Protein AF-A0A820ASH9-F1 (afdb_monomer)

Structure (mmCIF, N/CA/C/O backbone):
data_AF-A0A820ASH9-F1
#
_entry.id   AF-A0A820ASH9-F1
#
loop_
_atom_site.group_PDB
_atom_site.id
_atom_site.type_symbol
_atom_site.label_atom_id
_atom_site.label_alt_id
_atom_site.label_comp_id
_atom_site.label_asym_id
_atom_site.label_entity_id
_atom_site.label_seq_id
_atom_site.pdbx_PDB_ins_code
_atom_site.Cartn_x
_atom_site.Cartn_y
_atom_site.Cartn_z
_atom_site.occupancy
_atom_site.B_iso_or_equiv
_atom_site.auth_seq_id
_atom_site.auth_comp_id
_atom_site.auth_asym_id
_atom_site.auth_atom_id
_atom_site.pdbx_PDB_model_num
ATOM 1 N N . MET A 1 1 ? 0.484 -0.159 -14.245 1.00 87.62 1 MET A N 1
ATOM 2 C CA . MET A 1 1 ? 1.204 0.645 -13.227 1.00 87.62 1 MET A CA 1
ATOM 3 C C . MET A 1 1 ? 0.370 1.804 -12.685 1.00 87.62 1 MET A C 1
ATOM 5 O O . MET A 1 1 ? 0.093 1.794 -11.496 1.00 87.62 1 MET A O 1
ATOM 9 N N . GLN A 1 2 ? -0.078 2.766 -13.505 1.00 89.25 2 GLN A N 1
ATOM 10 C CA . GLN A 1 2 ? -0.895 3.894 -13.014 1.00 89.25 2 GLN A CA 1
ATOM 11 C C . GLN A 1 2 ? -2.221 3.446 -12.381 1.00 89.25 2 GLN A C 1
ATOM 13 O O . GLN A 1 2 ? -2.531 3.875 -11.278 1.00 89.25 2 GLN A O 1
ATOM 18 N N . HIS A 1 3 ? -2.944 2.517 -13.020 1.00 90.25 3 HIS A N 1
ATOM 19 C CA . HIS A 1 3 ? -4.160 1.923 -12.449 1.00 90.25 3 HIS A CA 1
ATOM 20 C C . HIS A 1 3 ? -3.929 1.362 -11.035 1.00 90.25 3 HIS A C 1
ATOM 22 O O . HIS A 1 3 ? -4.659 1.707 -10.112 1.00 90.25 3 HIS A O 1
ATOM 28 N N . PHE A 1 4 ? -2.860 0.580 -10.849 1.00 89.56 4 PHE A N 1
ATOM 29 C CA . PHE A 1 4 ? -2.480 0.042 -9.541 1.00 89.56 4 PHE A CA 1
ATOM 30 C C . PHE A 1 4 ? -2.282 1.150 -8.496 1.00 89.56 4 PHE A C 1
ATOM 32 O O . PHE A 1 4 ? -2.827 1.053 -7.401 1.00 89.56 4 PHE A O 1
ATOM 39 N N . MET A 1 5 ? -1.560 2.224 -8.842 1.00 91.44 5 MET A N 1
ATOM 40 C CA . MET A 1 5 ? -1.357 3.364 -7.938 1.00 91.44 5 MET A CA 1
ATOM 41 C C . MET A 1 5 ? -2.675 4.032 -7.548 1.00 91.44 5 MET A C 1
ATOM 43 O O . MET A 1 5 ? -2.905 4.286 -6.370 1.00 91.44 5 MET A O 1
ATOM 47 N N . THR A 1 6 ? -3.548 4.295 -8.522 1.00 91.00 6 THR A N 1
ATOM 48 C CA . THR A 1 6 ? -4.849 4.924 -8.274 1.00 91.00 6 THR A CA 1
ATOM 49 C C . THR A 1 6 ? -5.723 4.059 -7.372 1.00 91.00 6 THR A C 1
ATOM 51 O O . THR A 1 6 ? -6.312 4.573 -6.425 1.00 91.00 6 THR A O 1
ATOM 54 N N . VAL A 1 7 ? -5.783 2.748 -7.620 1.00 89.62 7 VAL A N 1
ATOM 55 C CA . VAL A 1 7 ? -6.566 1.820 -6.793 1.00 89.62 7 VAL A CA 1
ATOM 56 C C . VAL A 1 7 ? -6.011 1.743 -5.370 1.00 89.62 7 VAL A C 1
ATOM 58 O O . VAL A 1 7 ? -6.788 1.836 -4.421 1.00 89.62 7 VAL A O 1
ATOM 61 N N . LEU A 1 8 ? -4.688 1.636 -5.209 1.00 88.31 8 LEU A N 1
ATOM 62 C CA . LEU A 1 8 ? -4.047 1.560 -3.894 1.00 88.31 8 LEU A CA 1
ATOM 63 C C . LEU A 1 8 ? -4.275 2.834 -3.069 1.00 88.31 8 LEU A C 1
ATOM 65 O O . LEU A 1 8 ? -4.669 2.748 -1.907 1.00 88.31 8 LEU A O 1
ATOM 69 N N . ILE A 1 9 ? -4.074 4.012 -3.668 1.00 89.06 9 ILE A N 1
ATOM 70 C CA . ILE A 1 9 ? -4.305 5.297 -2.993 1.00 89.06 9 ILE A CA 1
ATOM 71 C C . ILE A 1 9 ? -5.782 5.436 -2.616 1.00 89.06 9 ILE A C 1
ATOM 73 O O . ILE A 1 9 ? -6.093 5.726 -1.464 1.00 89.06 9 ILE A O 1
ATOM 77 N N . ASN A 1 10 ? -6.700 5.154 -3.547 1.00 89.62 10 ASN A N 1
ATOM 78 C CA . ASN A 1 10 ? -8.135 5.230 -3.275 1.00 89.62 10 ASN A CA 1
ATOM 79 C C . ASN A 1 10 ? -8.569 4.276 -2.158 1.00 89.62 10 ASN A C 1
ATOM 81 O O . ASN A 1 10 ? -9.451 4.625 -1.377 1.00 89.62 10 ASN A O 1
ATOM 85 N N . TYR A 1 11 ? -7.967 3.090 -2.068 1.00 88.12 11 TYR A N 1
ATOM 86 C CA . TYR A 1 11 ? -8.212 2.164 -0.969 1.00 88.12 11 TYR A CA 1
ATOM 87 C C . TYR A 1 11 ? -7.756 2.749 0.372 1.00 88.12 11 TYR A C 1
ATOM 89 O O . TYR A 1 11 ? -8.556 2.833 1.302 1.00 88.12 11 TYR A O 1
ATOM 97 N N . ILE A 1 12 ? -6.508 3.214 0.469 1.00 87.06 12 ILE A N 1
ATOM 98 C CA . ILE A 1 12 ? -5.966 3.759 1.722 1.00 87.06 12 ILE A CA 1
ATOM 99 C C . ILE A 1 12 ? -6.768 4.991 2.165 1.00 87.06 12 ILE A C 1
ATOM 101 O O . ILE A 1 12 ? -7.202 5.073 3.312 1.00 87.06 12 ILE A O 1
ATOM 105 N N . THR A 1 13 ? -7.035 5.933 1.264 1.00 89.31 13 THR A N 1
ATOM 106 C CA . THR A 1 13 ? -7.751 7.163 1.620 1.00 89.31 13 THR A CA 1
ATOM 107 C C . THR A 1 13 ? -9.212 6.890 1.973 1.00 89.31 13 THR A C 1
ATOM 109 O O . THR A 1 13 ? -9.666 7.296 3.041 1.00 89.31 13 THR A O 1
ATOM 112 N N . ASN A 1 14 ? -9.951 6.174 1.118 1.00 87.88 14 ASN A N 1
ATOM 113 C CA . ASN A 1 14 ? -11.405 6.073 1.268 1.00 87.88 14 ASN A CA 1
ATOM 114 C C . ASN A 1 14 ? -11.850 4.905 2.149 1.00 87.88 14 ASN A C 1
ATOM 116 O O . ASN A 1 14 ? -12.835 5.040 2.862 1.00 87.88 14 ASN A O 1
ATOM 120 N N . GLN A 1 15 ? -11.170 3.757 2.094 1.00 84.00 15 GLN A N 1
ATOM 121 C CA . GLN A 1 15 ? -11.595 2.549 2.817 1.00 84.00 15 GLN A CA 1
ATOM 122 C C . GLN A 1 15 ? -10.898 2.395 4.166 1.00 84.00 15 GLN A C 1
ATOM 124 O O . GLN A 1 15 ? -11.441 1.770 5.076 1.00 84.00 15 GLN A O 1
ATOM 129 N N . VAL A 1 16 ? -9.702 2.965 4.317 1.00 85.75 16 VAL A N 1
ATOM 130 C CA . VAL A 1 16 ? -8.964 2.888 5.577 1.00 85.75 16 VAL A CA 1
ATOM 131 C C . VAL A 1 16 ? -9.140 4.164 6.387 1.00 85.75 16 VAL A C 1
ATOM 133 O O . VAL A 1 16 ? -9.767 4.124 7.444 1.00 85.75 16 VAL A O 1
ATOM 136 N N . ILE A 1 17 ? -8.627 5.289 5.887 1.00 88.44 17 ILE A N 1
ATOM 137 C CA . ILE A 1 17 ? -8.537 6.533 6.660 1.00 88.44 17 ILE A CA 1
ATOM 138 C C . ILE A 1 17 ? -9.923 7.141 6.883 1.00 88.44 17 ILE A C 1
ATOM 140 O O . ILE A 1 17 ? -10.304 7.388 8.025 1.00 88.44 17 ILE A O 1
ATOM 144 N N . GLN A 1 18 ? -10.707 7.334 5.817 1.00 90.81 18 GLN A N 1
ATOM 145 C CA . GLN A 1 18 ? -12.008 7.996 5.923 1.00 90.81 18 GLN A CA 1
ATOM 146 C C . GLN A 1 18 ? -12.990 7.218 6.811 1.00 90.81 18 GLN A C 1
ATOM 148 O O . GLN A 1 18 ? -13.668 7.811 7.650 1.00 90.81 18 GLN A O 1
ATOM 153 N N . ILE A 1 19 ? -13.054 5.889 6.670 1.00 88.94 19 ILE A N 1
ATOM 154 C CA . ILE A 1 19 ? -13.936 5.047 7.495 1.00 88.94 19 ILE A CA 1
ATOM 155 C C . ILE A 1 19 ? -13.497 5.074 8.962 1.00 88.94 19 ILE A C 1
ATOM 157 O O . ILE A 1 19 ? -14.339 5.251 9.844 1.00 88.94 19 ILE A O 1
ATOM 161 N N . ALA A 1 20 ? -12.194 4.943 9.232 1.00 90.00 20 ALA A N 1
ATOM 162 C CA . ALA A 1 20 ? -11.671 4.999 10.595 1.00 90.00 20 ALA A CA 1
ATOM 163 C C . ALA A 1 20 ? -11.945 6.362 11.253 1.00 90.00 20 ALA A C 1
ATOM 165 O O . ALA A 1 20 ? -12.362 6.408 12.410 1.00 90.00 20 ALA A O 1
ATOM 166 N N . TRP A 1 21 ? -11.786 7.458 10.506 1.00 93.31 21 TRP A N 1
ATOM 167 C CA . TRP A 1 21 ? -12.061 8.810 10.986 1.00 93.31 21 TRP A CA 1
ATOM 168 C C . TRP A 1 21 ? -13.538 9.024 11.333 1.00 93.31 21 TRP A C 1
ATOM 170 O O . TRP A 1 21 ? -13.853 9.524 12.412 1.00 93.31 21 TRP A O 1
ATOM 180 N N . MET A 1 22 ? -14.460 8.608 10.458 1.00 93.25 22 MET A N 1
ATOM 181 C CA . MET A 1 22 ? -15.899 8.720 10.730 1.00 93.25 22 MET A CA 1
ATOM 182 C C . MET A 1 22 ? -16.302 7.950 11.993 1.00 93.25 22 MET A C 1
ATOM 184 O O . MET A 1 22 ? -17.075 8.450 12.812 1.00 93.25 22 MET A O 1
ATOM 188 N N . GLU A 1 23 ? -15.763 6.744 12.180 1.00 91.81 23 GLU A N 1
ATOM 189 C CA . GLU A 1 23 ? -16.054 5.936 13.363 1.00 91.81 23 GLU A CA 1
ATOM 190 C C . GLU A 1 23 ? -15.472 6.544 14.643 1.00 91.81 23 GLU A C 1
ATOM 192 O O . GLU A 1 23 ? -16.142 6.557 15.678 1.00 91.81 23 GLU A O 1
ATOM 197 N N . PHE A 1 24 ? -14.263 7.095 14.561 1.00 94.38 24 PHE A N 1
ATOM 198 C CA . PHE A 1 24 ? -13.632 7.819 15.657 1.00 94.38 24 PHE A CA 1
ATOM 199 C C . PHE A 1 24 ? -14.452 9.043 16.080 1.00 94.38 24 PHE A C 1
ATOM 201 O O . PHE A 1 24 ? -14.781 9.183 17.258 1.00 94.38 24 PHE A O 1
ATOM 208 N N . MET A 1 25 ? -14.875 9.874 15.123 1.00 95.44 25 MET A N 1
ATOM 209 C CA . MET A 1 25 ? -15.708 11.048 15.400 1.00 95.44 25 MET A CA 1
ATOM 210 C C . MET A 1 25 ? -17.042 10.668 16.044 1.00 95.44 25 MET A C 1
ATOM 212 O O . MET A 1 25 ? -17.462 11.308 17.008 1.00 95.44 25 MET A O 1
ATOM 216 N N . ARG A 1 26 ? -17.680 9.587 15.579 1.00 94.81 26 ARG A N 1
ATOM 217 C CA . ARG A 1 26 ? -18.909 9.066 16.193 1.00 94.81 26 ARG A CA 1
ATOM 218 C C . ARG A 1 26 ? -18.684 8.651 17.650 1.00 94.81 26 ARG A C 1
ATOM 220 O O . ARG A 1 26 ? -19.536 8.911 18.493 1.00 94.81 26 ARG A O 1
ATOM 227 N N . LYS A 1 27 ? -17.556 8.000 17.952 1.00 93.56 27 LYS A N 1
ATOM 228 C CA . LYS A 1 27 ? -17.211 7.576 19.318 1.00 93.56 27 LYS A CA 1
ATOM 229 C C . LYS A 1 27 ? -16.924 8.766 20.227 1.00 93.56 27 LYS A C 1
ATOM 231 O O . LYS A 1 27 ? -17.432 8.792 21.340 1.00 93.56 27 LYS A O 1
ATOM 236 N N . ILE A 1 28 ? -16.205 9.776 19.736 1.00 95.00 28 ILE A N 1
ATOM 237 C CA . ILE A 1 28 ? -15.973 11.019 20.484 1.00 95.00 28 ILE A CA 1
ATOM 238 C C . ILE A 1 28 ? -17.287 11.728 20.808 1.00 95.00 28 ILE A C 1
ATOM 240 O O . ILE A 1 28 ? -17.473 12.157 21.940 1.00 95.00 28 ILE A O 1
ATOM 244 N N . GLN A 1 29 ? -18.217 11.826 19.855 1.00 94.19 29 GLN A N 1
ATOM 245 C CA . GLN A 1 29 ? -19.513 12.478 20.089 1.00 94.19 29 GLN A CA 1
ATOM 246 C C . GLN A 1 29 ? -20.361 11.785 21.167 1.00 94.19 29 GLN A C 1
ATOM 248 O O . GLN A 1 29 ? -21.225 12.418 21.767 1.00 94.19 29 GLN A O 1
ATOM 253 N N . GLN A 1 30 ? -20.145 10.489 21.392 1.00 93.25 30 GLN A N 1
ATOM 254 C CA . GLN A 1 30 ? -20.862 9.696 22.394 1.00 93.25 30 GLN A CA 1
ATOM 255 C C . GLN A 1 30 ? -20.133 9.636 23.742 1.00 93.25 30 GLN A C 1
ATOM 257 O O . GLN A 1 30 ? -20.747 9.260 24.741 1.00 93.25 30 GLN A O 1
ATOM 262 N N . ALA A 1 31 ? -18.848 9.992 23.768 1.00 94.12 31 ALA A N 1
ATOM 263 C CA . ALA A 1 31 ? -18.017 9.928 24.955 1.00 94.12 31 ALA A CA 1
ATOM 264 C C . ALA A 1 31 ? -18.428 11.004 25.967 1.00 94.12 31 ALA A C 1
ATOM 266 O O . ALA A 1 31 ? -18.578 12.180 25.636 1.00 94.12 31 ALA A O 1
ATOM 267 N N . LYS A 1 32 ? -18.586 10.597 27.225 1.00 93.31 32 LYS A N 1
ATOM 268 C CA . LYS A 1 32 ? -18.931 11.484 28.347 1.00 93.31 32 LYS A CA 1
ATOM 269 C C . LYS A 1 32 ? -17.726 11.792 29.227 1.00 93.31 32 LYS A C 1
ATOM 271 O O . LYS A 1 32 ? -17.744 12.761 29.984 1.00 93.31 32 LYS A O 1
ATOM 276 N N . HIS A 1 33 ? -16.679 10.976 29.124 1.00 94.12 33 HIS A N 1
ATOM 277 C CA . HIS A 1 33 ? -15.493 11.064 29.964 1.00 94.12 33 HIS A CA 1
ATOM 278 C C . HIS A 1 33 ? -14.208 11.094 29.136 1.00 94.12 33 HIS A C 1
ATOM 280 O O . HIS A 1 33 ? -14.109 10.480 28.075 1.00 94.12 33 HIS A O 1
ATOM 286 N N . ILE A 1 34 ? -13.175 11.755 29.666 1.00 92.50 34 ILE A N 1
ATOM 287 C CA . ILE A 1 34 ? -11.861 11.855 29.012 1.00 92.50 34 ILE A CA 1
ATOM 288 C C . ILE A 1 34 ? -11.225 10.483 28.745 1.00 92.50 34 ILE A C 1
ATOM 290 O O . ILE A 1 34 ? -10.590 10.287 27.712 1.00 92.50 34 ILE A O 1
ATOM 294 N N . ASN A 1 35 ? -11.458 9.510 29.629 1.00 93.38 35 ASN A N 1
ATOM 295 C CA . ASN A 1 35 ? -10.954 8.146 29.465 1.00 93.38 35 ASN A CA 1
ATOM 296 C C . ASN A 1 35 ? -11.568 7.452 28.240 1.00 93.38 35 ASN A C 1
ATOM 298 O O . ASN A 1 35 ? -10.878 6.713 27.545 1.00 93.38 35 ASN A O 1
ATOM 302 N N . GLU A 1 36 ? -12.842 7.717 27.944 1.00 92.62 36 GLU A N 1
ATOM 303 C CA . GLU A 1 36 ? -13.529 7.165 26.771 1.00 92.62 36 GLU A CA 1
ATOM 304 C C . GLU A 1 36 ? -13.000 7.797 25.477 1.00 92.62 36 G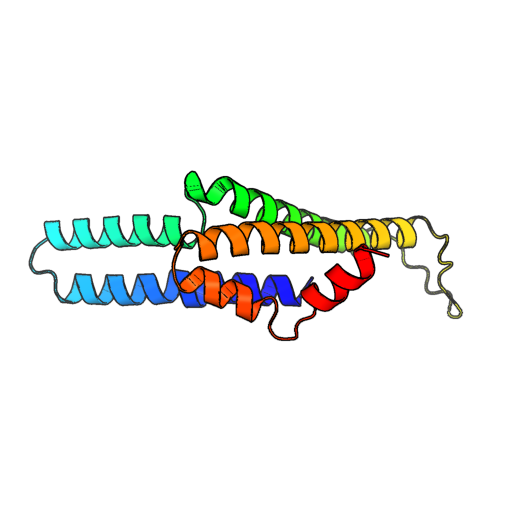LU A C 1
ATOM 306 O O . GLU A 1 36 ? -12.808 7.097 24.485 1.00 92.62 36 GLU A O 1
ATOM 311 N N . ILE A 1 37 ? -12.682 9.097 25.503 1.00 92.69 37 ILE A N 1
ATOM 312 C CA . ILE A 1 37 ? -12.025 9.791 24.385 1.00 92.69 37 ILE A CA 1
ATOM 313 C C . ILE A 1 37 ? -10.631 9.198 24.134 1.00 92.69 37 ILE A C 1
ATOM 315 O O . ILE A 1 37 ? -10.290 8.887 22.992 1.00 92.69 37 ILE A O 1
ATOM 319 N N . ALA A 1 38 ? -9.837 8.998 25.191 1.00 93.62 38 ALA A N 1
ATOM 320 C CA . ALA A 1 38 ? -8.504 8.405 25.089 1.00 93.62 38 ALA A CA 1
ATOM 321 C C . ALA A 1 38 ? -8.555 6.964 24.550 1.00 93.62 38 ALA A C 1
ATOM 323 O O . ALA A 1 38 ? -7.777 6.606 23.664 1.00 93.62 38 ALA A O 1
ATOM 324 N N . ALA A 1 39 ? -9.507 6.154 25.024 1.00 93.94 39 ALA A N 1
ATOM 325 C CA . ALA A 1 39 ? -9.722 4.799 24.523 1.00 93.94 39 ALA A CA 1
ATOM 326 C C . ALA A 1 39 ? -10.128 4.793 23.039 1.00 93.94 39 ALA A C 1
ATOM 328 O O . ALA A 1 39 ? -9.548 4.048 22.250 1.00 93.94 39 ALA A O 1
ATOM 329 N N . ALA A 1 40 ? -11.062 5.662 22.636 1.00 93.38 40 ALA A N 1
ATOM 330 C CA . ALA A 1 40 ? -11.487 5.787 21.243 1.00 93.38 40 ALA A CA 1
ATOM 331 C C . ALA A 1 40 ? -10.339 6.222 20.317 1.00 93.38 40 ALA A C 1
ATOM 333 O O . ALA A 1 40 ? -10.250 5.751 19.184 1.00 93.38 40 ALA A O 1
ATOM 334 N N . HIS A 1 41 ? -9.450 7.096 20.795 1.00 94.44 41 HIS A N 1
ATOM 335 C CA . HIS A 1 41 ? -8.273 7.530 20.046 1.00 94.44 41 HIS A CA 1
ATOM 336 C C . HIS A 1 41 ? -7.257 6.399 19.861 1.00 94.44 41 HIS A C 1
ATOM 338 O O . HIS A 1 41 ? -6.787 6.177 18.745 1.00 94.44 41 HIS A O 1
ATOM 344 N N . ASN A 1 42 ? -6.951 5.648 20.921 1.00 93.50 42 ASN A N 1
ATOM 345 C CA . ASN A 1 42 ? -6.050 4.499 20.822 1.00 93.50 42 ASN A CA 1
ATOM 346 C C . ASN A 1 42 ? -6.610 3.438 19.866 1.00 93.50 42 ASN A C 1
ATOM 348 O O . ASN A 1 42 ? -5.901 2.977 18.976 1.00 93.50 42 ASN A O 1
ATOM 352 N N . GLU A 1 43 ? -7.907 3.138 19.962 1.00 92.44 43 GLU A N 1
ATOM 353 C CA . GLU A 1 43 ? -8.558 2.203 19.044 1.00 92.44 43 GLU A CA 1
ATOM 354 C C . GLU A 1 43 ? -8.517 2.696 17.587 1.00 92.44 43 GLU A C 1
ATOM 356 O O . GLU A 1 43 ? -8.290 1.908 16.665 1.00 92.44 43 GLU A O 1
ATOM 361 N N . TYR A 1 44 ? -8.710 4.000 17.359 1.00 92.44 44 TYR A N 1
ATOM 362 C CA . TYR A 1 44 ? -8.573 4.606 16.034 1.00 92.44 44 TYR A CA 1
ATOM 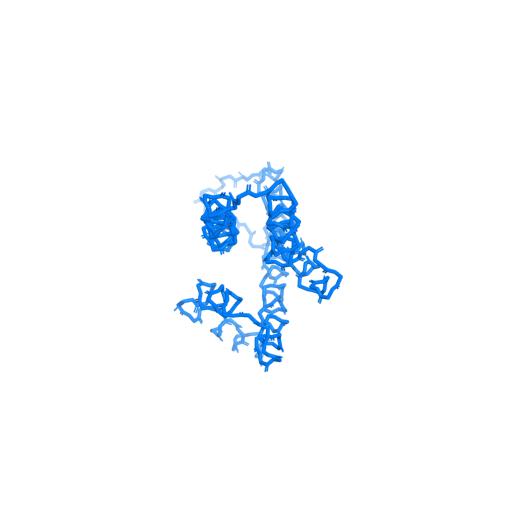363 C C . TYR A 1 44 ? -7.170 4.389 15.456 1.00 92.44 44 TYR A C 1
ATOM 365 O O . TYR A 1 44 ? -7.049 3.967 14.300 1.00 92.44 44 TYR A O 1
ATOM 373 N N . LEU A 1 45 ? -6.119 4.632 16.246 1.00 91.31 45 LEU A N 1
ATOM 374 C CA . LEU A 1 45 ? -4.736 4.430 15.816 1.00 91.31 45 LEU A CA 1
ATOM 375 C C . LEU A 1 45 ? -4.447 2.957 15.520 1.00 91.31 45 LEU A C 1
ATOM 377 O O . LEU A 1 45 ? -4.000 2.644 14.415 1.00 91.31 45 LEU A O 1
ATOM 381 N N . ASP A 1 46 ? -4.777 2.053 16.444 1.00 87.81 46 ASP A N 1
ATOM 382 C CA . ASP A 1 46 ? -4.531 0.615 16.295 1.00 87.81 46 ASP A CA 1
ATOM 383 C C . ASP A 1 46 ? -5.231 0.056 15.053 1.00 87.81 46 ASP A C 1
ATOM 385 O O . ASP A 1 46 ? -4.646 -0.665 14.234 1.00 87.81 46 ASP A O 1
ATOM 389 N N . ARG A 1 47 ? -6.494 0.444 14.854 1.00 84.56 47 ARG A N 1
ATOM 390 C CA . ARG A 1 47 ? -7.284 0.009 13.703 1.00 84.56 47 ARG A CA 1
ATOM 391 C C . ARG A 1 47 ? -6.762 0.589 12.395 1.00 84.56 47 ARG A C 1
ATOM 393 O O . ARG A 1 47 ? -6.754 -0.127 11.389 1.00 84.56 47 ARG A O 1
ATOM 400 N N . THR A 1 48 ? -6.329 1.848 12.392 1.00 87.19 48 THR A N 1
ATOM 401 C CA . THR A 1 48 ? -5.746 2.496 11.210 1.00 87.19 48 THR A CA 1
ATOM 402 C C . THR A 1 48 ? -4.416 1.844 10.843 1.00 87.19 48 THR A C 1
ATOM 404 O O . THR A 1 48 ? -4.228 1.477 9.685 1.00 87.19 48 THR A O 1
ATOM 407 N N . MET A 1 49 ? -3.533 1.590 11.813 1.00 85.06 49 MET A N 1
ATOM 408 C CA . MET A 1 49 ? -2.261 0.894 11.587 1.00 85.06 49 MET A CA 1
ATOM 409 C C . MET A 1 49 ? -2.468 -0.517 11.028 1.00 85.06 49 MET A C 1
ATOM 411 O O . MET A 1 49 ? -1.798 -0.914 10.071 1.00 85.06 49 MET A O 1
ATOM 415 N N . LEU A 1 50 ? -3.435 -1.262 11.571 1.00 80.25 50 LEU A N 1
ATOM 416 C CA . LEU A 1 50 ? -3.785 -2.591 11.076 1.00 80.25 50 LEU A CA 1
ATOM 417 C C . LEU A 1 50 ? -4.321 -2.553 9.640 1.00 80.25 50 LEU A C 1
ATOM 419 O O . LEU A 1 50 ? -3.902 -3.355 8.806 1.00 80.25 50 LEU A O 1
ATOM 423 N N . ASN A 1 51 ? -5.206 -1.607 9.331 1.00 79.94 51 ASN A N 1
ATOM 424 C CA . ASN A 1 51 ? -5.819 -1.475 8.009 1.00 79.94 51 ASN A CA 1
ATOM 425 C C . ASN A 1 51 ? -4.874 -0.935 6.932 1.00 79.94 51 ASN A C 1
ATOM 427 O O . ASN A 1 51 ? -4.998 -1.317 5.769 1.00 79.94 51 ASN A O 1
ATOM 431 N N . CYS A 1 52 ? -3.921 -0.086 7.315 1.00 83.06 52 CYS A N 1
ATOM 432 C CA . CYS A 1 52 ? -2.845 0.387 6.446 1.00 83.06 52 CYS A CA 1
ATOM 433 C C . CYS A 1 52 ? -1.771 -0.682 6.195 1.00 83.06 52 CYS A C 1
ATOM 435 O O . CYS A 1 52 ? -0.784 -0.387 5.528 1.00 83.06 52 CYS A O 1
ATOM 437 N N . LEU A 1 53 ? -1.949 -1.909 6.707 1.00 78.19 53 LEU A N 1
ATOM 438 C CA . LEU A 1 53 ? -1.000 -3.016 6.559 1.00 78.19 53 LEU A CA 1
ATOM 439 C C . LEU A 1 53 ? 0.370 -2.726 7.197 1.00 78.19 53 LEU A C 1
ATOM 441 O O . LEU A 1 53 ? 1.379 -3.297 6.796 1.00 78.19 53 LEU A O 1
ATOM 445 N N . LEU A 1 54 ? 0.400 -1.858 8.213 1.00 80.44 54 LEU A N 1
ATOM 446 C CA . LEU A 1 54 ? 1.617 -1.443 8.921 1.00 80.44 54 LEU A CA 1
ATOM 447 C C . LEU A 1 54 ? 1.897 -2.290 10.171 1.00 80.44 54 LEU A C 1
ATOM 449 O O . LEU A 1 54 ? 2.749 -1.945 10.984 1.00 80.44 54 LEU A O 1
ATOM 453 N N . THR A 1 55 ? 1.172 -3.394 10.350 1.00 80.44 55 THR A N 1
ATOM 454 C CA . THR A 1 55 ? 1.377 -4.310 11.476 1.00 80.44 55 THR A CA 1
ATOM 455 C C . THR A 1 55 ? 2.381 -5.410 11.126 1.00 80.44 55 THR A C 1
ATOM 457 O O . THR A 1 55 ? 2.487 -5.790 9.957 1.00 80.44 55 THR A O 1
ATOM 460 N N . PRO A 1 56 ? 3.076 -5.997 12.120 1.00 76.62 56 PRO A N 1
ATOM 461 C CA . PRO A 1 56 ? 4.035 -7.082 11.884 1.00 76.62 56 PRO A CA 1
ATOM 462 C C . PRO A 1 56 ? 3.427 -8.270 11.124 1.00 76.62 56 PRO A C 1
ATOM 464 O O . PRO A 1 56 ? 4.059 -8.838 10.237 1.00 76.62 56 PRO A O 1
ATOM 467 N N . ASN A 1 57 ? 2.160 -8.592 11.400 1.00 74.25 57 ASN A N 1
ATOM 468 C CA . ASN A 1 57 ? 1.433 -9.675 10.730 1.00 74.25 57 ASN A CA 1
ATOM 469 C C . ASN A 1 57 ? 1.167 -9.388 9.241 1.00 74.25 57 ASN A C 1
ATOM 471 O O . ASN A 1 57 ? 1.001 -10.316 8.451 1.00 74.25 57 ASN A O 1
ATOM 475 N N . ALA A 1 58 ? 1.139 -8.112 8.850 1.00 77.75 58 ALA A N 1
ATOM 476 C CA . ALA A 1 58 ? 0.963 -7.665 7.473 1.00 77.75 58 ALA A CA 1
ATOM 477 C C . ALA A 1 58 ? 2.296 -7.403 6.746 1.00 77.75 58 ALA A C 1
ATOM 479 O O . ALA A 1 58 ? 2.280 -7.075 5.557 1.00 77.75 58 ALA A O 1
ATOM 480 N N . ALA A 1 59 ? 3.445 -7.601 7.407 1.00 82.88 59 ALA A N 1
ATOM 481 C CA . ALA A 1 5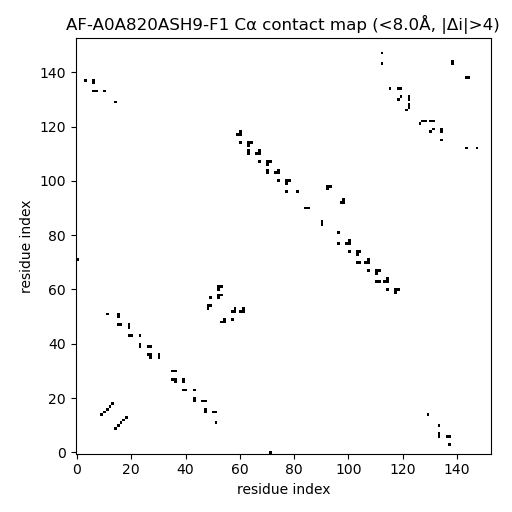9 ? 4.769 -7.374 6.827 1.00 82.88 59 ALA A CA 1
ATOM 482 C C . ALA A 1 59 ? 4.997 -8.080 5.473 1.00 82.88 59 ALA A C 1
ATOM 484 O O . ALA A 1 59 ? 5.548 -7.444 4.573 1.00 82.88 59 ALA A O 1
ATOM 485 N N . PRO A 1 60 ? 4.537 -9.331 5.242 1.00 83.88 60 PRO A N 1
ATOM 486 C CA . PRO A 1 60 ? 4.662 -9.963 3.928 1.00 83.88 60 PRO A CA 1
ATOM 487 C C . PRO A 1 60 ? 3.941 -9.192 2.814 1.00 83.88 60 PRO A C 1
ATOM 489 O O . PRO A 1 60 ? 4.464 -9.089 1.706 1.00 83.88 60 PRO A O 1
ATOM 492 N N . ILE A 1 61 ? 2.769 -8.614 3.103 1.00 83.88 61 ILE A N 1
ATOM 493 C CA . ILE A 1 61 ? 2.032 -7.799 2.129 1.00 83.88 61 ILE A CA 1
ATOM 494 C C . ILE A 1 61 ? 2.759 -6.479 1.907 1.00 83.88 61 ILE A C 1
ATOM 496 O O . ILE A 1 61 ? 2.960 -6.077 0.764 1.00 83.88 61 ILE A O 1
ATOM 500 N N . LEU A 1 62 ? 3.169 -5.814 2.990 1.00 86.38 62 LEU A N 1
ATOM 501 C CA . LEU A 1 62 ? 3.859 -4.531 2.917 1.00 86.38 62 LEU A CA 1
ATOM 502 C C . LEU A 1 62 ? 5.151 -4.638 2.096 1.00 86.38 62 LEU A C 1
ATOM 504 O O . LEU A 1 62 ? 5.434 -3.764 1.281 1.00 86.38 62 LEU A O 1
ATOM 508 N N . ASN A 1 63 ? 5.890 -5.740 2.238 1.00 89.81 63 ASN A N 1
ATOM 509 C CA . ASN A 1 63 ? 7.083 -6.022 1.442 1.00 89.81 63 ASN A CA 1
ATOM 510 C C . ASN A 1 63 ? 6.769 -6.158 -0.054 1.00 89.81 63 ASN A C 1
ATOM 512 O O . ASN A 1 63 ? 7.489 -5.605 -0.885 1.00 89.81 63 ASN A O 1
ATOM 516 N N . GLU A 1 64 ? 5.683 -6.845 -0.413 1.00 89.75 64 GLU A N 1
ATOM 517 C CA . GLU A 1 64 ? 5.262 -6.969 -1.812 1.00 89.75 64 GLU A CA 1
ATOM 518 C C . GLU A 1 64 ? 4.740 -5.643 -2.380 1.00 89.75 64 GLU A C 1
ATOM 520 O O . GLU A 1 64 ? 5.093 -5.274 -3.500 1.00 89.75 64 GLU A O 1
ATOM 525 N N . VAL A 1 65 ? 3.975 -4.869 -1.602 1.00 89.56 65 VAL A N 1
ATOM 526 C CA . VAL A 1 65 ? 3.545 -3.515 -1.990 1.00 89.56 65 VAL A CA 1
ATOM 527 C C . VAL A 1 65 ? 4.762 -2.623 -2.224 1.00 89.56 65 VAL A C 1
ATOM 529 O O . VAL A 1 65 ? 4.860 -2.000 -3.280 1.00 89.56 65 VAL A O 1
ATOM 532 N N . ASN A 1 66 ? 5.729 -2.614 -1.303 1.00 91.88 66 ASN A N 1
ATOM 533 C CA . ASN A 1 66 ? 6.976 -1.865 -1.457 1.00 91.88 66 ASN A CA 1
ATOM 534 C C . ASN A 1 66 ? 7.739 -2.297 -2.709 1.00 91.88 66 ASN A C 1
ATOM 536 O O . ASN A 1 66 ? 8.158 -1.443 -3.488 1.00 91.88 66 ASN A O 1
ATOM 540 N N . ARG A 1 67 ? 7.846 -3.605 -2.971 1.00 94.12 67 ARG A N 1
ATOM 541 C CA . ARG A 1 67 ? 8.473 -4.124 -4.193 1.00 94.12 67 ARG A CA 1
ATOM 542 C C . ARG A 1 67 ? 7.797 -3.584 -5.454 1.00 94.12 67 ARG A C 1
ATOM 544 O O . ARG A 1 67 ? 8.484 -3.144 -6.378 1.00 94.12 67 ARG A O 1
ATOM 551 N N . VAL A 1 68 ? 6.465 -3.577 -5.492 1.00 93.25 68 VAL A N 1
ATOM 552 C CA . VAL A 1 68 ? 5.689 -3.031 -6.615 1.00 93.25 68 VAL A CA 1
ATOM 553 C C . VAL A 1 68 ? 5.917 -1.520 -6.769 1.00 93.25 68 VAL A C 1
ATOM 555 O O . VAL A 1 68 ? 6.163 -1.053 -7.884 1.00 93.25 68 VAL A O 1
ATOM 558 N N . LEU A 1 69 ? 5.897 -0.757 -5.672 1.00 93.50 69 LEU A N 1
ATOM 559 C CA . LEU A 1 69 ? 6.137 0.691 -5.677 1.00 93.50 69 LEU A CA 1
ATOM 560 C C . LEU A 1 69 ? 7.554 1.038 -6.154 1.00 93.50 69 LEU A C 1
ATOM 562 O O . LEU A 1 69 ? 7.716 1.909 -7.010 1.00 93.50 69 LEU A O 1
ATOM 566 N N . THR A 1 70 ? 8.576 0.322 -5.679 1.00 95.19 70 THR A N 1
ATOM 567 C CA . THR A 1 70 ? 9.963 0.492 -6.132 1.00 95.19 70 THR A CA 1
ATOM 568 C C . THR A 1 70 ? 10.093 0.252 -7.635 1.00 95.19 70 THR A C 1
ATOM 570 O O . THR A 1 70 ? 10.778 1.013 -8.319 1.00 95.19 70 THR A O 1
ATOM 573 N N . LEU A 1 71 ? 9.412 -0.762 -8.181 1.00 94.94 71 LEU A N 1
ATOM 574 C CA . LEU A 1 71 ? 9.419 -1.037 -9.621 1.00 94.94 71 LEU A CA 1
ATOM 575 C C . LEU A 1 71 ? 8.729 0.068 -10.429 1.00 94.94 71 LEU A C 1
ATOM 577 O O . LEU A 1 71 ? 9.239 0.444 -11.483 1.00 94.94 71 LEU A O 1
ATOM 581 N N . ILE A 1 72 ? 7.627 0.637 -9.929 1.00 94.06 72 ILE A N 1
ATOM 582 C CA . ILE A 1 72 ? 6.958 1.784 -10.566 1.00 94.06 72 ILE A CA 1
ATOM 583 C C . ILE A 1 72 ? 7.879 3.010 -10.585 1.00 94.06 72 ILE A C 1
ATOM 585 O O . ILE A 1 72 ? 8.007 3.671 -11.619 1.00 94.06 72 ILE A O 1
ATOM 589 N N . ILE 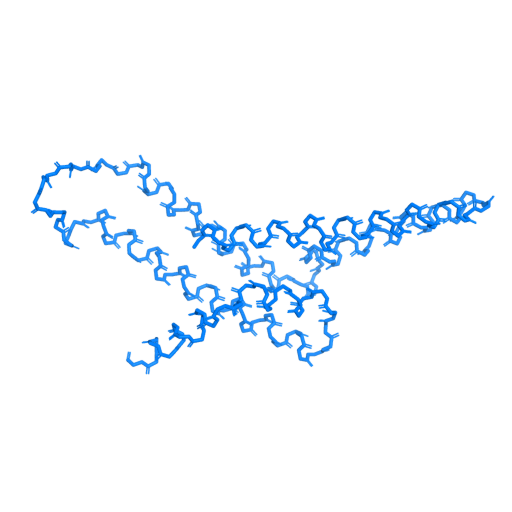A 1 73 ? 8.550 3.304 -9.468 1.00 94.00 73 ILE A N 1
ATOM 590 C CA . ILE A 1 73 ? 9.509 4.414 -9.383 1.00 94.00 73 ILE A CA 1
ATOM 591 C C . ILE A 1 73 ? 10.666 4.178 -10.354 1.00 94.00 73 ILE A C 1
ATOM 593 O O . ILE A 1 73 ? 10.985 5.065 -11.144 1.00 94.00 73 ILE A O 1
ATOM 597 N N . ARG A 1 74 ? 11.251 2.975 -10.361 1.00 93.19 74 ARG A N 1
ATOM 598 C CA . ARG A 1 74 ? 12.341 2.605 -11.273 1.00 93.19 74 ARG A CA 1
ATOM 599 C C . ARG A 1 74 ? 11.938 2.766 -12.735 1.00 93.19 74 ARG A C 1
ATOM 601 O O . ARG A 1 74 ? 12.694 3.363 -13.495 1.00 93.19 74 ARG A O 1
ATOM 608 N N . PHE A 1 75 ? 10.750 2.292 -13.108 1.00 92.19 75 PHE A N 1
ATOM 609 C CA . PHE A 1 75 ? 10.215 2.432 -14.462 1.00 92.19 75 PHE A CA 1
ATOM 610 C C . PHE A 1 75 ? 10.090 3.908 -14.862 1.00 92.19 75 PHE A C 1
ATOM 612 O O . PHE A 1 75 ? 10.515 4.306 -15.943 1.00 92.19 75 PHE A O 1
ATOM 619 N N . ARG A 1 76 ? 9.582 4.755 -13.957 1.00 92.25 76 ARG A N 1
ATOM 620 C CA . ARG A 1 76 ? 9.492 6.203 -14.183 1.00 92.25 76 ARG A CA 1
ATOM 621 C C . ARG A 1 76 ? 10.867 6.865 -14.306 1.00 92.25 76 ARG A C 1
ATOM 623 O O . ARG A 1 76 ? 11.029 7.749 -15.140 1.00 92.25 76 ARG A O 1
ATOM 630 N N . CYS A 1 77 ? 11.838 6.476 -13.481 1.00 90.19 77 CYS A N 1
ATOM 631 C CA . CYS A 1 77 ? 13.200 7.003 -13.563 1.00 90.19 77 CYS A CA 1
ATOM 632 C C . CYS A 1 77 ? 13.854 6.621 -14.894 1.00 90.19 77 CYS A C 1
ATOM 634 O O . CYS A 1 77 ? 14.361 7.496 -15.580 1.00 90.19 77 CYS A O 1
ATOM 636 N N . GLN A 1 78 ? 13.745 5.356 -15.310 1.00 87.75 78 GLN A N 1
ATOM 637 C CA . GLN A 1 78 ? 14.198 4.890 -16.625 1.00 87.75 78 GLN A CA 1
ATOM 638 C C . GLN A 1 78 ? 13.570 5.719 -17.757 1.00 87.75 78 GLN A C 1
ATOM 640 O O . GLN A 1 78 ? 14.292 6.231 -18.607 1.00 87.75 78 GLN A O 1
ATOM 645 N N . LEU A 1 79 ? 12.253 5.958 -17.703 1.00 86.44 79 LEU A N 1
ATOM 646 C CA . LEU A 1 79 ? 11.550 6.828 -18.654 1.00 86.44 79 LEU A CA 1
ATOM 647 C C . LEU A 1 79 ? 12.070 8.271 -18.703 1.00 86.44 79 LEU A C 1
ATOM 649 O O . LEU A 1 79 ? 11.968 8.914 -19.737 1.00 86.44 79 LEU A O 1
ATOM 653 N N . LYS A 1 80 ? 12.599 8.810 -17.605 1.00 85.19 80 LYS A N 1
ATOM 654 C CA . LYS A 1 80 ? 13.121 10.184 -17.571 1.00 85.19 80 LYS A CA 1
ATOM 655 C C . LYS A 1 80 ? 14.595 10.284 -17.950 1.00 85.19 80 LYS A C 1
ATOM 657 O O . LYS A 1 80 ? 15.012 11.321 -18.446 1.00 85.19 80 LYS A O 1
ATOM 662 N N . THR A 1 81 ? 15.379 9.257 -17.638 1.00 81.94 81 THR A N 1
ATOM 663 C CA . THR A 1 81 ? 16.840 9.284 -17.768 1.00 81.94 81 THR A CA 1
ATOM 664 C C . THR A 1 81 ? 17.308 8.917 -19.170 1.00 81.94 81 THR A C 1
ATOM 666 O O . THR A 1 81 ? 18.325 9.441 -19.616 1.00 81.94 81 THR A O 1
ATOM 669 N N . TYR A 1 82 ? 16.604 8.028 -19.872 1.00 76.56 82 TYR A N 1
ATOM 670 C CA . TYR A 1 82 ? 16.997 7.670 -21.232 1.00 76.56 82 TYR A CA 1
ATOM 671 C C . TYR A 1 82 ? 16.624 8.782 -22.221 1.00 76.56 82 TYR A C 1
ATOM 673 O O . TYR A 1 82 ? 15.528 9.340 -22.169 1.00 76.56 82 TYR A O 1
ATOM 681 N N . SER A 1 83 ? 17.557 9.105 -23.119 1.00 68.12 83 SER A N 1
ATOM 682 C CA . SER A 1 83 ? 17.309 9.996 -24.251 1.00 68.12 83 SER A CA 1
ATOM 683 C C . SER A 1 83 ? 16.527 9.222 -25.307 1.00 68.12 83 SER A C 1
ATOM 685 O O . SER A 1 83 ? 17.077 8.355 -25.983 1.00 68.12 83 SER A O 1
ATOM 687 N N . TRP A 1 84 ? 15.229 9.495 -25.411 1.00 72.88 84 TRP A N 1
ATOM 688 C CA . TRP A 1 84 ? 14.362 8.869 -26.405 1.00 72.88 84 TRP A CA 1
ATOM 689 C C . TRP A 1 84 ? 14.635 9.507 -27.763 1.00 72.88 84 TRP A C 1
ATOM 691 O O . TRP A 1 84 ? 14.101 10.571 -28.076 1.00 72.88 84 TRP A O 1
ATOM 701 N N . ILE A 1 85 ? 15.500 8.884 -28.562 1.00 61.53 85 ILE A N 1
ATOM 702 C CA . ILE A 1 85 ? 15.750 9.350 -29.924 1.00 61.53 85 ILE A CA 1
ATOM 703 C C . ILE A 1 85 ? 14.483 9.080 -30.741 1.00 61.53 85 ILE A C 1
ATOM 705 O O . ILE A 1 85 ? 14.109 7.931 -30.983 1.00 61.53 85 ILE A O 1
ATOM 709 N N . LEU A 1 86 ? 13.802 10.150 -31.146 1.00 59.25 86 LEU A N 1
ATOM 710 C CA . LEU A 1 86 ? 12.566 10.094 -31.921 1.00 59.25 86 LEU A CA 1
ATOM 711 C C . LEU A 1 86 ? 12.891 9.866 -33.405 1.00 59.25 86 LEU A C 1
ATOM 713 O O . LEU A 1 86 ? 12.613 10.702 -34.260 1.00 59.25 86 LEU A O 1
ATOM 717 N N . ASN A 1 87 ? 13.526 8.738 -33.721 1.00 56.06 87 ASN A N 1
ATOM 718 C CA . ASN A 1 87 ? 13.680 8.322 -35.109 1.00 56.06 87 ASN A CA 1
ATOM 719 C C . ASN A 1 87 ? 12.295 7.868 -35.582 1.00 56.06 87 ASN A C 1
ATOM 721 O O . ASN A 1 87 ? 11.747 6.900 -35.057 1.00 56.06 87 ASN A O 1
ATOM 725 N N . ALA A 1 88 ? 11.708 8.602 -36.531 1.00 52.59 88 ALA A N 1
ATOM 726 C CA . ALA A 1 88 ? 10.303 8.524 -36.950 1.00 52.59 88 ALA A CA 1
ATOM 727 C C . ALA A 1 8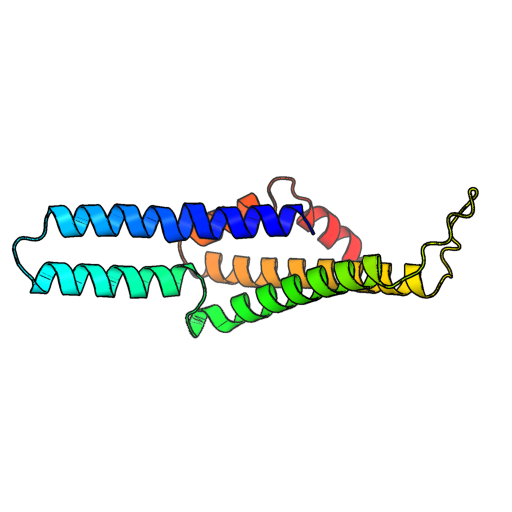8 ? 9.835 7.161 -37.517 1.00 52.59 88 ALA A C 1
ATOM 729 O O . ALA A 1 88 ? 8.710 7.048 -37.998 1.00 52.59 88 ALA A O 1
ATOM 730 N N . THR A 1 89 ? 10.659 6.115 -37.465 1.00 56.38 89 THR A N 1
ATOM 731 C CA . THR A 1 89 ? 10.423 4.833 -38.136 1.00 56.38 89 THR A CA 1
ATOM 732 C C . THR A 1 89 ? 10.940 3.639 -37.329 1.00 56.38 89 THR A C 1
ATOM 734 O O . THR A 1 89 ? 11.629 2.807 -37.888 1.00 56.38 89 THR A O 1
ATOM 737 N N . TYR A 1 90 ? 10.549 3.508 -36.056 1.00 55.34 90 TYR A N 1
ATOM 738 C CA . TYR A 1 90 ? 10.879 2.417 -35.111 1.00 55.34 90 TYR A CA 1
ATOM 739 C C . TYR A 1 90 ? 12.099 2.675 -34.214 1.00 55.34 90 TYR A C 1
ATOM 741 O O . TYR A 1 90 ? 13.238 2.773 -34.662 1.00 55.34 90 TYR A O 1
ATOM 749 N N . THR A 1 91 ? 11.850 2.704 -32.903 1.00 59.50 91 THR A N 1
ATOM 750 C CA . THR A 1 91 ? 12.870 2.440 -31.884 1.00 59.50 91 THR A CA 1
ATOM 751 C C . THR A 1 91 ? 13.273 0.970 -32.013 1.00 59.50 91 THR A C 1
ATOM 753 O O . THR A 1 91 ? 12.396 0.105 -31.963 1.00 59.50 91 THR A O 1
ATOM 756 N N . ASP A 1 92 ? 14.561 0.677 -32.213 1.00 61.31 92 ASP A N 1
ATOM 757 C CA . ASP A 1 92 ? 15.052 -0.703 -32.302 1.00 61.31 92 ASP A CA 1
ATOM 758 C C . ASP A 1 92 ? 14.677 -1.460 -31.009 1.00 61.31 92 ASP A C 1
ATOM 760 O O . ASP A 1 92 ? 15.053 -1.024 -29.915 1.00 61.31 92 ASP A O 1
ATOM 764 N N . PRO A 1 93 ? 13.937 -2.584 -31.083 1.00 62.47 93 PRO A N 1
ATOM 765 C CA . PRO A 1 93 ? 13.648 -3.436 -29.926 1.00 62.47 93 PRO A CA 1
ATOM 766 C C . PRO A 1 93 ? 14.902 -3.928 -29.181 1.00 62.47 93 PRO A C 1
ATOM 768 O O . PRO A 1 93 ? 14.800 -4.393 -28.042 1.00 62.47 93 PRO A O 1
ATOM 771 N N . SER A 1 94 ? 16.067 -3.845 -29.824 1.00 66.62 94 SER A N 1
ATOM 772 C CA . SER A 1 94 ? 17.380 -4.210 -29.290 1.00 66.62 94 SER A CA 1
ATOM 773 C C . SER A 1 94 ? 18.058 -3.075 -28.516 1.00 66.62 94 SER A C 1
ATOM 775 O O . SER A 1 94 ? 19.111 -3.304 -27.922 1.00 66.62 94 SER A O 1
ATOM 777 N N . ASP A 1 95 ? 17.474 -1.869 -28.482 1.00 77.62 95 ASP A N 1
ATOM 778 C CA . ASP A 1 95 ? 18.008 -0.754 -27.702 1.00 77.62 95 ASP A CA 1
ATOM 779 C C . ASP A 1 95 ? 18.071 -1.144 -26.207 1.00 77.62 95 ASP A C 1
ATOM 781 O O . ASP A 1 95 ? 17.046 -1.521 -25.614 1.00 77.62 95 ASP A O 1
ATOM 785 N N . PRO A 1 96 ? 19.250 -1.042 -25.562 1.00 81.06 96 PRO A N 1
ATOM 786 C CA . PRO A 1 96 ? 19.416 -1.339 -24.142 1.00 81.06 96 PRO A CA 1
ATOM 787 C C . PRO A 1 96 ? 18.415 -0.611 -23.232 1.00 81.06 96 PRO A C 1
ATOM 789 O O . PRO A 1 96 ? 18.004 -1.159 -22.207 1.00 81.06 96 PRO A O 1
ATOM 792 N N . SER A 1 97 ? 17.989 0.603 -23.594 1.00 81.50 97 SER A N 1
ATOM 793 C CA . SER A 1 97 ? 17.002 1.389 -22.843 1.00 81.50 97 SER A CA 1
ATOM 794 C C . SER A 1 97 ? 15.597 0.775 -22.900 1.00 81.50 97 SER A C 1
ATOM 796 O O . SER A 1 97 ? 14.925 0.647 -21.869 1.00 81.50 97 SER A O 1
ATOM 798 N N . VAL A 1 98 ? 15.177 0.315 -24.083 1.00 82.06 98 VAL A N 1
ATOM 799 C CA . VAL A 1 98 ? 13.888 -0.351 -24.318 1.00 82.06 98 VAL A CA 1
ATOM 800 C C . VAL A 1 98 ? 13.867 -1.723 -23.641 1.00 82.06 98 VAL A C 1
ATOM 802 O O . VAL A 1 98 ? 12.891 -2.066 -22.966 1.00 82.06 98 VAL A O 1
ATOM 805 N N . GLN A 1 99 ? 14.962 -2.484 -23.729 1.00 85.19 99 GLN A N 1
ATOM 806 C CA . GLN A 1 99 ? 15.106 -3.769 -23.034 1.00 85.19 99 GLN A CA 1
ATOM 807 C C . GLN A 1 99 ? 15.071 -3.613 -21.509 1.00 85.19 99 GLN A C 1
ATOM 809 O O . GLN A 1 99 ? 14.389 -4.373 -20.810 1.00 85.19 99 GLN A O 1
ATOM 814 N N . ALA A 1 100 ? 15.749 -2.594 -20.974 1.00 86.81 100 ALA A N 1
ATOM 815 C CA . ALA A 1 100 ? 15.742 -2.305 -19.546 1.00 86.81 100 ALA A CA 1
ATOM 816 C C . ALA A 1 100 ? 14.345 -1.908 -19.036 1.00 86.81 100 ALA A C 1
ATOM 818 O O . ALA A 1 100 ? 13.973 -2.303 -17.926 1.00 86.81 100 ALA A O 1
ATOM 819 N N . LEU A 1 101 ? 13.556 -1.167 -19.826 1.00 88.38 101 LEU A N 1
ATOM 820 C CA . LEU A 1 101 ? 12.161 -0.853 -19.499 1.00 88.38 101 LEU A CA 1
ATOM 821 C C . LEU A 1 101 ? 11.265 -2.092 -19.522 1.00 88.38 101 LEU A C 1
ATOM 823 O O . LEU A 1 101 ? 10.506 -2.307 -18.573 1.00 88.38 101 LEU A O 1
ATOM 827 N N . ARG A 1 102 ? 11.368 -2.918 -20.572 1.00 87.75 102 ARG A N 1
ATOM 828 C CA . ARG A 1 102 ? 10.600 -4.166 -20.704 1.00 87.75 102 ARG A CA 1
ATOM 829 C C . ARG A 1 102 ? 10.858 -5.093 -19.519 1.00 87.75 102 ARG A C 1
ATOM 831 O O . ARG A 1 102 ? 9.914 -5.527 -18.865 1.00 87.75 102 ARG A O 1
ATOM 838 N N . THR A 1 103 ? 12.126 -5.279 -19.162 1.00 90.06 103 THR A N 1
ATOM 839 C CA . THR A 1 103 ? 12.530 -6.101 -18.014 1.00 90.06 103 THR A CA 1
ATOM 840 C C . THR A 1 103 ? 11.929 -5.581 -16.702 1.00 90.06 103 THR A C 1
ATOM 842 O O . THR A 1 103 ? 11.449 -6.356 -15.873 1.00 90.06 103 THR A O 1
ATOM 845 N N . THR A 1 104 ? 11.933 -4.261 -16.474 1.00 91.94 104 THR A N 1
ATOM 846 C CA . THR A 1 104 ? 11.300 -3.671 -15.281 1.00 91.94 104 THR A CA 1
ATOM 847 C C . THR A 1 104 ? 9.786 -3.899 -15.282 1.00 91.94 104 THR A C 1
ATOM 849 O O . THR A 1 104 ? 9.204 -4.191 -14.235 1.00 91.94 104 THR A O 1
ATOM 852 N N . PHE A 1 105 ? 9.143 -3.801 -16.445 1.00 90.62 105 PHE A N 1
ATOM 853 C CA . PHE A 1 105 ? 7.705 -4.013 -16.597 1.00 90.62 105 PHE A CA 1
ATOM 854 C C . PHE A 1 105 ? 7.284 -5.476 -16.377 1.00 90.62 105 PHE A C 1
ATOM 856 O O . PHE A 1 105 ? 6.257 -5.734 -15.746 1.00 90.62 105 PHE A O 1
ATOM 863 N N . GLU A 1 106 ? 8.088 -6.439 -16.822 1.00 90.75 106 GLU A N 1
ATOM 864 C CA . GLU A 1 106 ? 7.890 -7.870 -16.550 1.00 90.75 106 GLU A CA 1
ATOM 865 C C . GLU A 1 106 ? 8.055 -8.177 -15.059 1.00 90.75 106 GLU A C 1
ATOM 867 O O . GLU A 1 106 ? 7.185 -8.793 -14.440 1.00 90.75 106 GLU A O 1
ATOM 872 N N . LYS A 1 107 ? 9.117 -7.647 -14.434 1.00 92.19 107 LYS A N 1
ATOM 873 C CA . LYS A 1 107 ? 9.319 -7.756 -12.980 1.00 92.19 107 LYS A CA 1
ATOM 874 C C . LYS A 1 107 ? 8.146 -7.170 -12.198 1.00 92.19 107 LYS A C 1
ATOM 876 O O . LYS A 1 107 ? 7.763 -7.731 -11.173 1.00 92.19 107 LYS A O 1
ATOM 881 N N . TYR A 1 108 ? 7.558 -6.073 -12.677 1.00 92.88 108 TYR A N 1
ATOM 882 C CA . TYR A 1 108 ? 6.349 -5.492 -12.092 1.00 92.88 108 TYR A CA 1
ATOM 883 C C . TYR A 1 108 ? 5.154 -6.445 -12.171 1.00 92.88 108 TYR A C 1
ATOM 885 O O . TYR A 1 108 ? 4.462 -6.608 -11.170 1.00 92.88 108 TYR A O 1
ATOM 893 N N . HIS A 1 109 ? 4.931 -7.115 -13.304 1.00 89.19 109 HIS A N 1
ATOM 894 C CA . HIS A 1 109 ? 3.842 -8.091 -13.426 1.00 89.19 109 HIS A CA 1
ATOM 895 C C . HIS A 1 109 ? 4.003 -9.248 -12.446 1.00 89.19 109 HIS A C 1
ATOM 897 O O . HIS A 1 109 ? 3.071 -9.555 -11.705 1.00 89.19 109 HIS A O 1
ATOM 903 N N . ILE A 1 110 ? 5.204 -9.826 -12.374 1.00 89.19 110 ILE A N 1
ATOM 904 C CA . ILE A 1 110 ? 5.518 -10.896 -11.418 1.00 89.19 110 ILE A CA 1
ATOM 905 C C . ILE A 1 110 ? 5.299 -10.411 -9.977 1.00 89.19 110 ILE A C 1
ATOM 907 O O . ILE A 1 110 ? 4.764 -11.146 -9.146 1.00 89.19 110 ILE A O 1
ATOM 911 N N . ALA A 1 111 ? 5.675 -9.164 -9.675 1.00 90.00 111 ALA A N 1
ATOM 912 C CA . ALA A 1 111 ? 5.477 -8.584 -8.354 1.00 90.00 111 ALA A CA 1
ATOM 913 C C . ALA A 1 111 ? 4.005 -8.422 -7.980 1.00 90.00 111 ALA A C 1
ATOM 915 O O . ALA A 1 111 ? 3.603 -8.809 -6.884 1.00 90.00 111 ALA A O 1
ATOM 916 N N . VAL A 1 112 ? 3.186 -7.927 -8.906 1.00 89.62 112 VAL A N 1
ATOM 917 C CA . VAL A 1 112 ? 1.750 -7.791 -8.666 1.00 89.62 112 VAL A CA 1
ATOM 918 C C . VAL A 1 112 ? 1.081 -9.161 -8.523 1.00 89.62 112 VAL A C 1
ATOM 920 O O . VAL A 1 112 ? 0.281 -9.336 -7.612 1.00 89.62 112 VAL A O 1
ATOM 923 N N . LEU A 1 113 ? 1.448 -10.164 -9.326 1.00 88.69 113 LEU A N 1
ATOM 924 C CA . LEU A 1 113 ? 0.921 -11.528 -9.172 1.00 88.69 113 LEU A CA 1
ATOM 925 C C . LEU A 1 113 ? 1.287 -12.148 -7.811 1.00 88.69 113 LEU A C 1
ATOM 927 O O . LEU A 1 113 ? 0.443 -12.785 -7.178 1.00 88.69 113 LEU A O 1
ATOM 931 N N . SER A 1 114 ? 2.515 -11.926 -7.328 1.00 88.31 114 SER A N 1
ATOM 932 C CA . SER A 1 114 ? 2.920 -12.338 -5.974 1.00 88.31 114 SER A CA 1
ATOM 933 C C . SER A 1 114 ? 2.057 -11.663 -4.910 1.00 88.31 114 SER A C 1
ATOM 935 O O . SER A 1 114 ? 1.505 -12.338 -4.040 1.00 88.31 114 SER A O 1
ATOM 937 N N . LEU A 1 115 ? 1.861 -10.344 -5.025 1.00 88.12 115 LEU A N 1
ATOM 938 C CA . LEU A 1 115 ? 1.001 -9.576 -4.130 1.00 88.12 115 LEU A CA 1
ATOM 939 C C . LEU A 1 115 ? -0.434 -10.125 -4.114 1.00 88.12 115 LEU A C 1
ATOM 941 O O . LEU A 1 115 ? -0.978 -10.353 -3.037 1.00 88.12 115 LEU A O 1
ATOM 945 N N . PHE A 1 116 ? -1.025 -10.408 -5.278 1.00 86.19 116 PHE A N 1
ATOM 946 C CA . PHE A 1 116 ? -2.353 -11.025 -5.375 1.00 86.19 116 PHE A CA 1
ATOM 947 C C . PHE A 1 116 ? -2.422 -12.378 -4.673 1.00 86.19 116 PHE A C 1
ATOM 949 O O . PHE A 1 116 ? -3.375 -12.644 -3.941 1.00 86.19 116 PHE A O 1
ATOM 956 N N . LYS A 1 117 ? -1.404 -13.224 -4.847 1.00 85.56 117 LYS A N 1
ATOM 957 C CA . LYS A 1 117 ? -1.332 -14.532 -4.188 1.00 85.56 117 LYS A CA 1
ATOM 958 C C . LYS A 1 117 ? -1.244 -14.398 -2.666 1.00 85.56 117 LYS A C 1
ATOM 960 O O . LYS A 1 117 ? -1.896 -15.156 -1.950 1.00 85.56 117 LYS A O 1
ATOM 965 N N . VAL A 1 118 ? -0.451 -13.449 -2.166 1.00 85.00 118 VAL A N 1
ATOM 966 C CA . VAL A 1 118 ? -0.328 -13.175 -0.725 1.00 85.00 118 VAL A CA 1
ATOM 967 C C . VAL A 1 118 ? -1.637 -12.613 -0.165 1.00 85.00 118 VAL A C 1
ATOM 969 O O . VAL A 1 118 ? -2.096 -13.085 0.874 1.00 85.00 118 VAL A O 1
ATOM 972 N N . LEU A 1 119 ? -2.267 -11.667 -0.868 1.00 83.50 119 LEU A N 1
ATOM 973 C CA . LEU A 1 119 ? -3.555 -11.090 -0.479 1.00 83.50 119 LEU A CA 1
ATOM 974 C C . LEU A 1 119 ? -4.666 -12.148 -0.450 1.00 83.50 119 LEU A C 1
ATOM 976 O O . LEU A 1 119 ? -5.374 -12.241 0.548 1.00 83.50 119 LEU A O 1
ATOM 980 N N . SER A 1 120 ? -4.771 -12.993 -1.481 1.00 82.56 120 SER A N 1
ATOM 981 C CA . SER A 1 120 ? -5.789 -14.056 -1.563 1.00 82.56 120 SER A CA 1
ATOM 982 C C . SER A 1 120 ? -5.685 -15.024 -0.385 1.00 82.56 120 SER A C 1
ATOM 984 O O . SER A 1 120 ? -6.667 -15.264 0.311 1.00 82.56 120 SER A O 1
ATOM 986 N N . LYS A 1 121 ? -4.467 -15.494 -0.077 1.00 82.88 121 LYS A N 1
ATOM 987 C CA . LYS A 1 121 ? -4.212 -16.383 1.069 1.00 82.88 121 LYS A CA 1
ATOM 988 C C . LYS A 1 121 ? -4.597 -15.771 2.412 1.00 82.88 121 LYS A C 1
ATOM 990 O O . LYS A 1 121 ? -4.887 -16.503 3.354 1.00 82.88 121 LYS A O 1
ATOM 995 N N . LEU A 1 122 ? -4.517 -14.450 2.547 1.00 75.50 122 LEU A N 1
ATOM 996 C CA . LEU A 1 122 ? -4.909 -13.768 3.776 1.00 75.50 122 LEU A CA 1
ATOM 997 C C . LEU A 1 122 ? -6.425 -13.610 3.859 1.00 75.50 122 LEU A C 1
ATOM 999 O O . LEU A 1 122 ? -6.993 -13.915 4.905 1.00 75.50 122 LEU A O 1
ATOM 1003 N N . VAL A 1 123 ? -7.080 -13.233 2.760 1.00 77.06 123 VAL A N 1
ATOM 1004 C CA . VAL A 1 123 ? -8.548 -13.180 2.686 1.00 77.06 123 VAL A CA 1
ATOM 1005 C C . VAL A 1 123 ? -9.157 -14.553 3.008 1.00 77.06 123 VAL A C 1
ATOM 1007 O O . VAL A 1 123 ? -10.062 -14.633 3.833 1.00 77.06 123 VAL A O 1
ATOM 1010 N N . GLU A 1 124 ? 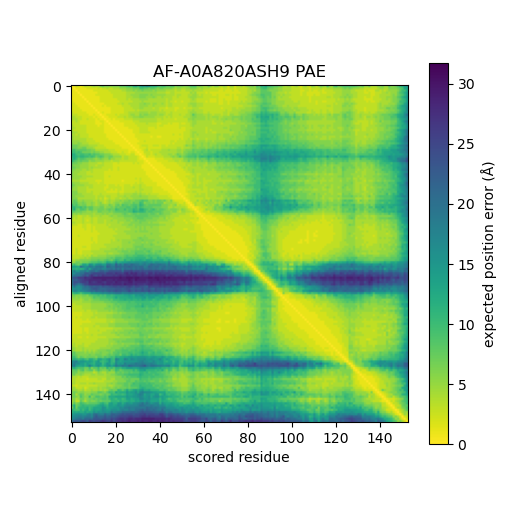-8.598 -15.643 2.469 1.00 74.94 124 GLU A N 1
ATOM 1011 C CA . GLU A 1 124 ? -9.011 -17.027 2.771 1.00 74.94 124 GLU A CA 1
ATOM 1012 C C . GLU A 1 124 ? -8.838 -17.409 4.249 1.00 74.94 124 GLU A C 1
ATOM 1014 O O . GLU A 1 124 ? -9.627 -18.176 4.794 1.00 74.94 124 GLU A O 1
ATOM 1019 N N . LYS A 1 125 ? -7.837 -16.842 4.933 1.00 70.31 125 LYS A N 1
ATOM 1020 C CA . LYS A 1 125 ? -7.619 -17.022 6.379 1.00 70.31 125 LYS A CA 1
ATOM 1021 C C . LYS A 1 125 ? -8.555 -16.169 7.247 1.00 70.31 125 LYS A C 1
ATOM 1023 O O . LYS A 1 125 ? -8.384 -16.135 8.463 1.00 70.31 125 LYS A O 1
ATOM 1028 N N . GLY A 1 126 ? -9.516 -15.468 6.645 1.00 64.31 126 GLY A N 1
ATOM 1029 C CA . GLY A 1 126 ? -10.484 -14.627 7.348 1.00 64.31 126 GLY A CA 1
ATOM 1030 C C . GLY A 1 126 ? -9.991 -13.209 7.644 1.00 64.31 126 GLY A C 1
ATOM 1031 O O . GLY A 1 126 ? -10.617 -12.500 8.435 1.00 64.31 126 GLY A O 1
ATOM 1032 N N . TYR A 1 127 ? -8.892 -12.752 7.026 1.00 60.56 127 TYR A N 1
ATOM 1033 C CA . TYR A 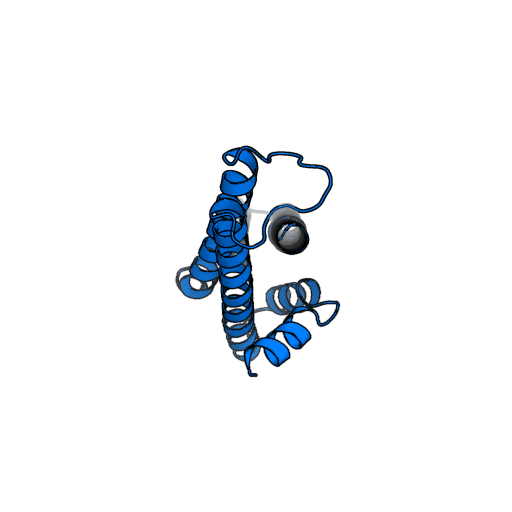1 127 ? -8.484 -11.352 7.154 1.00 60.56 127 TYR A CA 1
ATOM 1034 C C . TYR A 1 127 ? -9.456 -10.435 6.395 1.00 60.56 127 TYR A C 1
ATOM 1036 O O . TYR A 1 127 ? -9.399 -10.334 5.176 1.00 60.56 127 TYR A O 1
ATOM 1044 N N . LYS A 1 128 ? -10.302 -9.753 7.177 1.00 64.75 128 LYS A N 1
ATOM 1045 C CA . LYS A 1 128 ? -10.996 -8.466 6.959 1.00 64.75 128 LYS A CA 1
ATOM 1046 C C . LYS A 1 128 ? -11.590 -8.187 5.565 1.00 64.75 128 LYS A C 1
ATOM 1048 O O . LYS A 1 128 ? -10.885 -8.070 4.568 1.00 64.75 128 LYS A O 1
ATOM 1053 N N . THR A 1 129 ? -12.886 -7.871 5.538 1.00 67.31 129 THR A N 1
ATOM 1054 C CA . THR A 1 129 ? -13.678 -7.517 4.340 1.00 67.31 129 THR A CA 1
ATOM 1055 C C . THR A 1 129 ? -13.037 -6.438 3.457 1.00 67.31 129 THR A C 1
ATOM 1057 O O . THR A 1 129 ? -13.102 -6.525 2.236 1.00 67.31 129 THR A O 1
ATOM 1060 N N . SER A 1 130 ? -12.335 -5.466 4.053 1.00 69.62 130 SER A N 1
ATOM 1061 C CA . SER A 1 130 ? -11.673 -4.384 3.311 1.00 69.62 130 SER A CA 1
ATOM 1062 C C . SER A 1 130 ? -10.580 -4.880 2.356 1.00 69.62 130 SER A C 1
ATOM 1064 O O . SER A 1 130 ? -10.383 -4.302 1.290 1.00 69.62 130 SER A O 1
ATOM 1066 N N . LEU A 1 131 ? -9.876 -5.964 2.698 1.00 75.19 131 LEU A N 1
ATOM 1067 C CA . LEU A 1 131 ? -8.827 -6.524 1.841 1.00 75.19 131 LEU A CA 1
ATOM 1068 C C . LEU A 1 131 ? -9.405 -7.297 0.656 1.00 75.19 131 LEU A C 1
ATOM 1070 O O . LEU A 1 131 ? -8.824 -7.266 -0.428 1.00 75.19 131 LEU A O 1
ATOM 1074 N N . SER A 1 132 ? -10.568 -7.925 0.841 1.00 77.56 132 SER A N 1
ATOM 1075 C CA . SER A 1 132 ? -11.327 -8.534 -0.254 1.00 77.56 132 SER A CA 1
ATOM 1076 C C . SER A 1 132 ? -11.748 -7.474 -1.277 1.00 77.56 132 SER A C 1
ATOM 1078 O O . SER A 1 132 ? -11.496 -7.622 -2.474 1.00 77.56 132 SER A O 1
ATOM 1080 N N . ASP A 1 133 ? -12.271 -6.338 -0.806 1.00 79.62 133 ASP A N 1
ATOM 1081 C CA . ASP A 1 133 ? -12.663 -5.225 -1.676 1.00 79.62 133 ASP A CA 1
ATOM 1082 C C . ASP A 1 133 ? -11.480 -4.647 -2.461 1.00 79.62 133 ASP A C 1
ATOM 1084 O O . ASP A 1 133 ? -11.620 -4.296 -3.635 1.00 79.62 133 ASP A O 1
ATOM 1088 N N . LEU A 1 134 ? -10.298 -4.555 -1.839 1.00 82.31 134 LEU A N 1
ATOM 1089 C CA . LEU A 1 134 ? -9.074 -4.148 -2.531 1.00 82.31 134 LEU A CA 1
ATOM 1090 C C . LEU A 1 134 ? -8.717 -5.128 -3.655 1.00 82.31 134 LEU A C 1
ATOM 1092 O O . LEU A 1 134 ? -8.388 -4.695 -4.758 1.00 82.31 134 LEU A O 1
ATOM 1096 N N . LEU A 1 135 ? -8.797 -6.433 -3.390 1.00 82.81 135 LEU A N 1
ATOM 1097 C CA . LEU A 1 135 ? -8.461 -7.475 -4.357 1.00 82.81 135 LEU A CA 1
ATOM 1098 C C . LEU A 1 135 ? -9.385 -7.422 -5.581 1.00 82.81 135 LEU A C 1
ATOM 1100 O O . LEU A 1 135 ? -8.905 -7.435 -6.717 1.00 82.81 135 LEU A O 1
ATOM 1104 N N . ILE A 1 136 ? -10.690 -7.259 -5.354 1.00 83.38 136 ILE A N 1
ATOM 1105 C CA . ILE A 1 136 ? -11.686 -7.091 -6.421 1.00 83.38 136 ILE A CA 1
ATOM 1106 C C . ILE A 1 136 ? -11.403 -5.818 -7.225 1.00 83.38 136 ILE A C 1
ATOM 1108 O O . ILE A 1 136 ? -11.392 -5.853 -8.452 1.00 83.38 136 ILE A O 1
ATOM 1112 N N . ARG A 1 137 ? -11.133 -4.686 -6.562 1.00 83.88 137 ARG A N 1
ATOM 1113 C CA . ARG A 1 137 ? -10.856 -3.410 -7.248 1.00 83.88 137 ARG A CA 1
ATOM 1114 C C . ARG A 1 137 ? -9.570 -3.450 -8.067 1.00 83.88 137 ARG A C 1
ATOM 1116 O O . ARG A 1 137 ? -9.511 -2.807 -9.112 1.00 83.88 137 ARG A O 1
ATOM 1123 N N . LEU A 1 138 ? -8.557 -4.185 -7.610 1.00 83.19 138 LEU A N 1
ATOM 1124 C CA . LEU A 1 138 ? -7.310 -4.360 -8.352 1.00 83.19 138 LEU A CA 1
ATOM 1125 C C . LEU A 1 138 ? -7.499 -5.260 -9.581 1.00 83.19 138 LEU A C 1
ATOM 1127 O O . LEU A 1 138 ? -6.871 -5.004 -10.603 1.00 83.19 138 LEU A O 1
ATOM 1131 N N . ASN A 1 139 ? -8.346 -6.292 -9.515 1.00 83.69 139 ASN A N 1
ATOM 1132 C CA . ASN A 1 139 ? -8.572 -7.231 -10.622 1.00 83.69 139 ASN A CA 1
ATOM 1133 C C . ASN A 1 139 ? -9.977 -7.126 -11.236 1.00 83.69 139 ASN A C 1
ATOM 1135 O O . ASN A 1 139 ? -10.518 -8.119 -11.713 1.00 83.69 139 ASN A O 1
ATOM 1139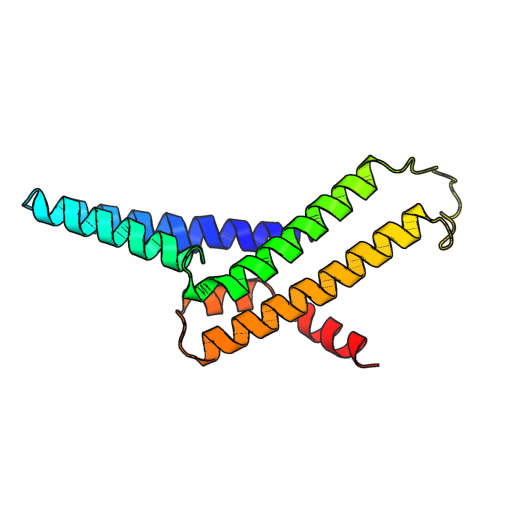 N N . TYR A 1 140 ? -10.572 -5.931 -11.254 1.00 7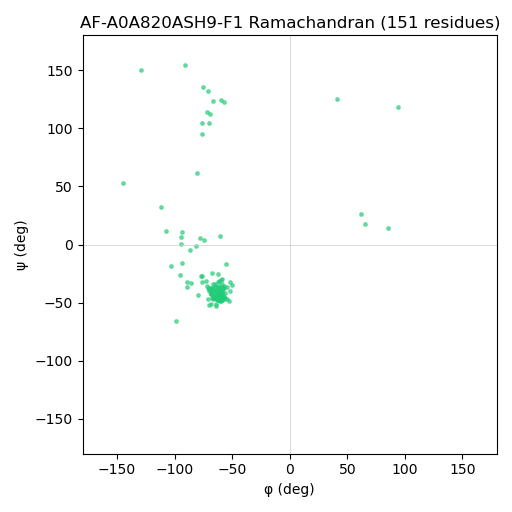8.25 140 TYR A N 1
ATOM 1140 C CA . TYR A 1 140 ? -11.972 -5.757 -11.664 1.00 78.25 140 TYR A CA 1
ATOM 1141 C C . TYR A 1 140 ? -12.256 -6.294 -13.079 1.00 78.25 140 TYR A C 1
ATOM 1143 O O . TYR A 1 140 ? -13.297 -6.891 -13.326 1.00 78.25 140 TYR A O 1
ATOM 1151 N N . ASN A 1 141 ? -11.289 -6.148 -13.993 1.00 80.88 141 ASN A N 1
ATOM 1152 C CA . ASN A 1 141 ? -11.395 -6.605 -15.383 1.00 80.88 141 ASN A CA 1
ATOM 1153 C C . ASN A 1 141 ? -10.798 -8.008 -15.627 1.00 80.88 141 ASN A C 1
ATOM 1155 O O . ASN A 1 141 ? -10.637 -8.404 -16.781 1.00 80.88 141 ASN A O 1
ATOM 1159 N N . GLY A 1 142 ? -10.373 -8.732 -14.586 1.00 77.62 142 GLY A N 1
ATOM 1160 C CA . GLY A 1 142 ? -9.677 -10.019 -14.741 1.00 77.62 142 GLY A CA 1
ATOM 1161 C C . GLY A 1 142 ? -8.306 -9.917 -15.430 1.00 77.62 142 GLY A C 1
ATOM 1162 O O . GLY A 1 142 ? -7.785 -10.909 -15.939 1.00 77.62 142 GLY A O 1
ATOM 1163 N N . TYR A 1 143 ? -7.717 -8.717 -15.490 1.00 78.56 143 TYR A N 1
ATOM 1164 C CA . TYR A 1 143 ? -6.448 -8.446 -16.179 1.00 78.56 143 TYR A CA 1
ATOM 1165 C C . TYR A 1 143 ? -5.311 -9.336 -15.660 1.00 78.56 143 TYR A C 1
ATOM 1167 O O . TYR A 1 143 ? -4.531 -9.886 -16.439 1.00 78.56 143 TYR A O 1
ATOM 1175 N N . TYR A 1 144 ? -5.235 -9.528 -14.343 1.00 76.69 144 TYR A N 1
ATOM 1176 C CA . TYR A 1 144 ? -4.167 -10.314 -13.733 1.00 76.69 144 TYR A CA 1
ATOM 1177 C C . TYR A 1 144 ? -4.371 -11.822 -13.914 1.00 76.69 144 TYR A C 1
ATOM 1179 O O . TYR A 1 144 ? -3.386 -12.548 -14.041 1.00 76.69 144 TYR A O 1
ATOM 1187 N N . ASP A 1 145 ? -5.617 -12.286 -14.048 1.00 76.31 145 ASP A N 1
ATOM 1188 C CA . ASP A 1 145 ? -5.919 -13.687 -14.372 1.00 76.31 145 ASP A CA 1
ATOM 1189 C C . ASP A 1 145 ? -5.527 -14.028 -15.809 1.00 76.31 145 ASP A C 1
ATOM 1191 O O . ASP A 1 145 ? -5.002 -15.108 -16.086 1.00 76.31 145 ASP A O 1
ATOM 1195 N N . GLN A 1 146 ? -5.746 -13.091 -16.733 1.00 73.56 146 GLN A N 1
ATOM 1196 C CA . GLN A 1 146 ? -5.323 -13.242 -18.122 1.00 73.56 146 GLN A CA 1
ATOM 1197 C C . GLN A 1 146 ? -3.797 -13.353 -18.204 1.00 73.56 146 GLN A C 1
ATOM 1199 O O . GLN A 1 146 ? -3.282 -14.267 -18.839 1.00 73.56 146 GLN A O 1
ATOM 1204 N N . ILE A 1 147 ? -3.062 -12.497 -17.493 1.00 67.81 147 ILE A N 1
ATOM 1205 C CA . ILE A 1 147 ? -1.590 -12.506 -17.494 1.00 67.81 147 ILE A CA 1
ATOM 1206 C C . ILE A 1 147 ? -1.011 -13.741 -16.809 1.00 67.81 147 ILE A C 1
ATOM 1208 O O . ILE A 1 147 ? -0.025 -14.296 -17.294 1.00 67.81 147 ILE A O 1
ATOM 1212 N N . ALA A 1 148 ? -1.627 -14.213 -15.724 1.00 63.31 148 ALA A N 1
ATOM 1213 C CA . ALA A 1 148 ? -1.218 -15.457 -15.080 1.00 63.31 148 ALA A CA 1
ATOM 1214 C C . ALA A 1 148 ? -1.272 -16.646 -16.060 1.00 63.31 148 ALA A C 1
ATOM 1216 O O . ALA A 1 148 ? -0.366 -17.478 -16.072 1.00 63.31 148 ALA A O 1
ATOM 1217 N N . ARG A 1 149 ? -2.273 -16.687 -16.952 1.00 59.94 149 ARG A N 1
ATOM 1218 C CA . ARG A 1 149 ? -2.379 -17.717 -18.002 1.00 59.94 149 ARG A CA 1
ATOM 1219 C C . ARG A 1 149 ? -1.267 -17.618 -19.052 1.00 59.94 149 ARG A C 1
ATOM 1221 O O . ARG A 1 149 ? -0.813 -18.651 -19.533 1.00 59.94 149 ARG A O 1
ATOM 1228 N N . PHE A 1 150 ? -0.799 -16.413 -19.377 1.00 51.53 150 PHE A N 1
ATOM 1229 C CA . PHE A 1 150 ? 0.292 -16.207 -20.339 1.00 51.53 150 PHE A CA 1
ATOM 1230 C C . PHE A 1 150 ? 1.680 -16.509 -19.763 1.00 51.53 150 PHE A C 1
ATOM 1232 O O . PHE A 1 150 ? 2.561 -16.907 -20.510 1.00 51.53 150 PHE A O 1
ATOM 1239 N N . SER A 1 151 ? 1.875 -16.383 -18.448 1.00 45.16 151 SER A N 1
ATOM 1240 C CA . SER A 1 151 ? 3.159 -16.679 -17.793 1.00 45.16 151 SER A CA 1
ATOM 1241 C C . SER A 1 151 ? 3.398 -18.174 -17.517 1.00 45.16 151 SER A C 1
ATOM 1243 O O . SER A 1 151 ? 4.440 -18.520 -16.963 1.00 45.16 151 SER A O 1
ATOM 1245 N N . THR A 1 152 ? 2.440 -19.047 -17.858 1.00 43.97 152 THR A N 1
ATOM 1246 C CA . THR A 1 152 ? 2.530 -20.513 -17.676 1.00 43.97 152 THR A CA 1
ATOM 1247 C C . THR A 1 152 ? 2.717 -21.261 -19.008 1.00 43.97 152 THR A C 1
ATOM 1249 O O . THR A 1 152 ? 2.564 -22.481 -19.052 1.00 43.97 152 THR A O 1
ATOM 1252 N N . ARG A 1 153 ? 3.011 -20.542 -20.099 1.00 31.92 153 ARG A N 1
ATOM 1253 C CA . ARG A 1 153 ? 3.357 -21.100 -21.411 1.00 31.92 153 ARG A CA 1
ATOM 1254 C C . ARG A 1 153 ? 4.779 -20.731 -21.790 1.00 31.92 153 ARG A C 1
ATOM 1256 O O . ARG A 1 153 ? 5.171 -19.584 -21.489 1.00 31.92 153 ARG A O 1
#

pLDDT: mean 82.7, std 12.05, range [31.92, 95.44]

Radius of gyration: 20.49 Å; Cα contacts (8 Å, |Δi|>4): 88; chains: 1; bounding box: 40×34×68 Å

Solvent-accessible surface area (backbone atoms only — not comparable to full-atom values): 8614 Å² total; per-residue (Å²): 109,67,67,57,53,53,49,52,51,51,42,48,52,56,67,32,49,48,48,44,50,55,53,36,55,56,47,49,75,69,42,90,47,71,69,51,40,52,51,41,50,53,52,38,51,55,52,44,39,53,64,70,35,71,34,81,91,30,39,74,56,44,52,33,51,49,53,37,51,53,37,52,52,50,48,51,48,53,66,68,70,53,84,80,73,82,56,96,78,69,76,61,82,81,38,68,68,56,44,53,47,50,52,41,53,53,53,36,51,56,34,49,53,50,38,52,53,56,50,50,60,39,41,76,71,67,49,54,74,70,56,48,54,50,52,47,65,73,39,70,83,44,58,62,61,56,49,56,61,59,73,75,107

InterPro domains:
  IPR007259 Gamma-tubulin complex component protein [PTHR19302] (1-145)
  IPR040457 Gamma tubulin complex component, C-terminal [PF04130] (1-144)
  IPR042241 Gamma tubulin complex component, C-terminal domain superfamily [G3DSA:1.20.120.1900] (1-143)

Organism: NCBI:txid392030

Sequence (153 aa):
MQHFMTVLINYITNQVIQIAWMEFMRKIQQAKHINEIAAAHNEYLDRTMLNCLLTPNAAPILNEVNRVLTLIIRFRCQLKTYSWILNATYTDPSDPSVQALRTTFEKYHIAVLSLFKVLSKLVEKGYKTSLSDLLIRLNYNGYYDQIARFSTR

Foldseek 3Di:
DVLLVVLLVCLLVPVQLVVLVVQLVVQVVVDPDPVSNVVSVVVSVVSSCVSNLVDPVSVVLVVLVVQLVVLVVVLVVLVVPDDPDPPVPDDPCPPPSNVVNVVSVVSNLVSVLSSLVVLVVCVVVVPDPSSVVSSCSSCVVVVNVVVVVVVVD

Mean predicted aligned error: 7.74 Å

Secondary structure (DSSP, 8-state):
-HHHHHHHHHIIIIIIIHHHHHHHHHHHHH--SHHHHHHHHHHHHHHHHHHTT-SGGGHHHHHHHHHHHHHHHHHHHHHHHS-----TT---TT-HHHHHHHHHHHHHHHHHHHHHHHHHHHHHTT--HHHHHHHHHHTTTSHHHHHHHHTT-

Nearest PDB structures (foldseek):
  8q62-assembly1_L  TM=9.165E-01  e=3.611E-06  Homo sapiens
  8rx1-assembly1_L  TM=8.837E-01  e=2.380E-06  Homo sapiens
  7as4-assembly1_L  TM=9.116E-01  e=4.685E-06  Homo sapiens
  9g3y-assembly1_H  TM=7.511E-01  e=4.553E-03  Sus scrofa
  6z0c-assembly4_D  TM=3.896E-01  e=4.024E-01  Escherichia coli